Protein AF-A0A967C359-F1 (afdb_monomer)

Foldseek 3Di:
DLQVLLVVLVVVLVVCVVVVHDSPVSNVSSVVSVVVVVVVVVVVCCVVPVDDPPPDDDDDDDDDDDDDDDDDDDDDDDPPDDAADPVRDRNPPPPDDPPPPDPDDDDDPVVVVVVVVVLVVLVVVLPPPPDDPVVNVVSVVVNVVD

Secondary structure (DSSP, 8-state):
-HHHHHHHHHHHHHHHHHTT---HHHHHHHHHHHHHHHHHHHHHHHHHSS----------------S---------S----TTB-TT--B----SS---TT---PPPPHHHHHHHHHHHHHHHHHHT-TTS-HHHHHHHHHHHHH-

Radius of gyration: 30.1 Å; Cα contacts (8 Å, |Δi|>4): 62; chains: 1; bounding box: 58×60×83 Å

Sequence (146 aa):
EALGRADQAMREAQEALGQGGDARDPQSRAMRHLQEGGRQMAQQLQRQFGPQPAQGEGEPDDADMAGNPEQGGEGEGGEMGEGRDPLGRRARDVAGNADQGSDTRVPDEAEQLRTRRIQDELRRRGAERERGAEELDYIERLLRRF

Solvent-accessible surface area (backbone atoms only — not comparable to full-atom values): 9279 Å² total; per-residue (Å²): 110,41,55,59,54,15,52,53,23,42,51,52,18,51,53,25,49,76,72,74,48,81,30,66,65,33,42,52,51,14,53,53,24,44,54,54,32,50,52,56,48,51,56,49,48,48,69,74,66,40,85,69,79,78,86,66,92,70,87,87,84,89,86,90,88,80,88,83,93,76,90,75,81,81,88,70,90,86,74,88,60,88,55,54,46,99,83,73,43,71,44,71,76,92,74,85,77,97,61,92,83,59,100,69,79,79,77,51,74,68,55,52,53,50,50,50,54,52,51,51,51,45,53,56,56,58,66,45,80,86,55,56,69,71,56,45,52,53,41,51,58,51,64,74,72,108

pLDDT: mean 75.86, std 23.18, range [30.41, 97.75]

Mean predicted aligned error: 20.67 Å

Structure (mmCIF, N/CA/C/O backbone):
data_AF-A0A967C359-F1
#
_entry.id   AF-A0A967C359-F1
#
loop_
_atom_site.group_PDB
_atom_site.id
_atom_site.type_symbol
_atom_site.label_atom_id
_atom_site.label_alt_id
_atom_site.label_comp_id
_atom_site.label_asym_id
_atom_site.label_entity_id
_atom_site.label_seq_id
_atom_site.pdbx_PDB_ins_code
_atom_site.Cartn_x
_atom_site.Cartn_y
_atom_site.Cartn_z
_atom_site.occupancy
_atom_site.B_iso_or_equiv
_atom_site.auth_seq_id
_atom_site.auth_comp_id
_atom_site.auth_asym_id
_atom_site.auth_atom_id
_atom_site.pdbx_PDB_model_num
ATOM 1 N N . GLU A 1 1 ? 20.236 8.282 -25.578 1.00 82.94 1 GLU A N 1
ATOM 2 C CA . GLU A 1 1 ? 19.081 9.211 -25.565 1.00 82.94 1 GLU A CA 1
ATOM 3 C C . GLU A 1 1 ? 17.866 8.703 -24.784 1.00 82.94 1 GLU A C 1
ATOM 5 O O . GLU A 1 1 ? 17.375 9.442 -23.943 1.00 82.94 1 GLU A O 1
ATOM 10 N N . ALA A 1 2 ? 17.386 7.469 -25.004 1.00 89.25 2 ALA A N 1
ATOM 11 C CA . ALA A 1 2 ? 16.198 6.944 -24.311 1.00 89.25 2 ALA A CA 1
ATOM 12 C C . ALA A 1 2 ? 16.325 6.960 -22.773 1.00 89.25 2 ALA A C 1
ATOM 14 O O . ALA A 1 2 ? 15.429 7.439 -22.089 1.00 89.25 2 ALA A O 1
ATOM 15 N N . LEU A 1 3 ? 17.477 6.555 -22.230 1.00 92.12 3 LEU A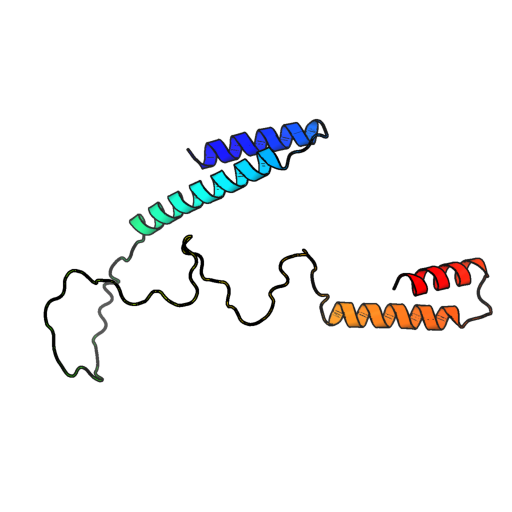 N 1
ATOM 16 C CA . LEU A 1 3 ? 17.735 6.606 -20.783 1.00 92.12 3 LEU A CA 1
ATOM 17 C C . LEU A 1 3 ? 17.721 8.036 -20.212 1.00 92.12 3 LEU A C 1
ATOM 19 O O . LEU A 1 3 ? 17.261 8.239 -19.097 1.00 92.12 3 LEU A O 1
ATOM 23 N N . GLY A 1 4 ? 18.161 9.035 -20.985 1.00 94.62 4 GLY A N 1
ATOM 24 C CA . GLY A 1 4 ? 18.108 10.439 -20.560 1.00 94.62 4 GLY A CA 1
ATOM 25 C C . GLY A 1 4 ? 16.676 10.972 -20.492 1.00 94.62 4 GLY A C 1
ATOM 26 O O . GLY A 1 4 ? 16.316 11.660 -19.543 1.00 94.62 4 GLY A O 1
ATOM 27 N N . ARG A 1 5 ? 15.826 10.585 -21.453 1.00 95.25 5 ARG A N 1
ATOM 28 C CA . ARG A 1 5 ? 14.388 10.902 -21.422 1.00 95.25 5 ARG A CA 1
ATOM 29 C C . ARG A 1 5 ? 13.663 10.194 -20.274 1.00 95.25 5 ARG A C 1
ATOM 31 O O . ARG A 1 5 ? 12.749 10.765 -19.690 1.00 95.25 5 ARG A O 1
ATOM 38 N N . ALA A 1 6 ? 14.082 8.973 -19.932 1.00 96.12 6 ALA A N 1
ATOM 39 C CA . ALA A 1 6 ? 13.571 8.270 -18.759 1.00 96.12 6 ALA A CA 1
ATOM 40 C C . ALA A 1 6 ? 13.916 8.998 -17.450 1.00 96.12 6 ALA A C 1
ATOM 42 O O . ALA A 1 6 ? 13.038 9.163 -16.608 1.00 96.12 6 ALA A O 1
ATOM 43 N N . ASP A 1 7 ? 15.158 9.468 -17.299 1.00 95.69 7 ASP A N 1
ATOM 44 C CA . ASP A 1 7 ? 15.596 10.229 -16.120 1.00 95.69 7 ASP A CA 1
ATOM 45 C C . ASP A 1 7 ? 14.810 11.537 -15.962 1.00 95.69 7 ASP A C 1
ATOM 47 O O . ASP A 1 7 ? 14.301 11.835 -14.883 1.00 95.69 7 ASP A O 1
ATOM 51 N N . GLN A 1 8 ? 14.624 12.277 -17.057 1.00 97.31 8 GLN A N 1
ATOM 52 C CA . GLN A 1 8 ? 13.830 13.505 -17.055 1.00 97.31 8 GLN A CA 1
ATOM 53 C C . GLN A 1 8 ? 12.379 13.249 -16.619 1.00 97.31 8 GLN A C 1
ATOM 55 O O . GLN A 1 8 ? 11.873 13.930 -15.730 1.00 97.31 8 GLN A O 1
ATOM 60 N N . ALA A 1 9 ? 11.733 12.222 -17.177 1.00 97.62 9 ALA A N 1
ATOM 61 C CA . ALA A 1 9 ? 10.369 11.861 -16.802 1.00 97.62 9 ALA A CA 1
ATOM 62 C C . ALA A 1 9 ? 10.261 11.393 -15.334 1.00 97.62 9 ALA A C 1
ATOM 64 O O . ALA A 1 9 ? 9.257 11.652 -14.678 1.00 97.62 9 ALA A O 1
ATOM 65 N N . MET A 1 10 ? 11.293 10.755 -14.773 1.00 97.75 10 MET A N 1
ATOM 66 C CA . MET A 1 10 ? 11.317 10.404 -13.346 1.00 97.75 10 MET A CA 1
ATOM 67 C C . MET A 1 10 ? 11.478 11.626 -12.434 1.00 97.75 10 MET A C 1
ATOM 69 O O . MET A 1 10 ? 10.881 11.651 -11.358 1.00 97.75 10 MET A O 1
ATOM 73 N N . ARG A 1 11 ? 12.228 12.654 -12.855 1.00 97.62 11 ARG A N 1
ATOM 74 C CA . ARG A 1 11 ? 12.316 13.927 -12.115 1.00 97.62 11 ARG A CA 1
ATOM 75 C C . ARG A 1 11 ? 10.965 14.635 -12.068 1.00 97.62 11 ARG A C 1
ATOM 77 O O . ARG A 1 11 ? 10.536 15.034 -10.993 1.00 97.62 11 ARG A O 1
ATOM 84 N N . GLU A 1 12 ? 10.253 14.683 -13.193 1.00 97.25 12 GLU A N 1
ATOM 85 C CA . GLU A 1 12 ? 8.878 15.202 -13.251 1.00 97.25 12 GLU A CA 1
ATOM 86 C C . GLU A 1 12 ? 7.937 14.424 -12.313 1.00 97.25 12 GLU A C 1
ATOM 88 O O . GLU A 1 12 ? 7.116 15.017 -11.614 1.00 97.25 12 GLU A O 1
ATOM 93 N N . ALA A 1 13 ? 8.074 13.093 -12.249 1.00 97.38 13 ALA A N 1
ATOM 94 C CA . ALA A 1 13 ? 7.308 12.268 -11.315 1.00 97.38 13 ALA A CA 1
ATOM 95 C C . ALA A 1 13 ? 7.636 12.602 -9.850 1.00 97.38 13 ALA A C 1
ATOM 97 O O . ALA A 1 13 ? 6.732 12.709 -9.025 1.00 97.38 13 ALA A O 1
ATOM 98 N N . GLN A 1 14 ? 8.914 12.800 -9.522 1.00 96.25 14 GLN A N 1
ATOM 99 C CA . GLN A 1 14 ? 9.349 13.177 -8.177 1.00 96.25 14 GLN A CA 1
ATOM 100 C C . GLN A 1 14 ? 8.827 14.562 -7.768 1.00 96.25 14 GLN A C 1
ATOM 102 O O . GLN A 1 14 ? 8.383 14.735 -6.633 1.00 96.25 14 GLN A O 1
ATOM 107 N N . GLU A 1 15 ? 8.840 15.533 -8.681 1.00 97.06 15 GLU A N 1
ATOM 108 C CA . GLU A 1 15 ? 8.288 16.872 -8.453 1.00 97.06 15 GLU A CA 1
ATOM 109 C C . GLU A 1 15 ? 6.774 16.837 -8.233 1.00 97.06 15 GLU A C 1
ATOM 111 O O . GLU A 1 15 ? 6.278 17.483 -7.307 1.00 97.06 15 GLU A O 1
ATOM 116 N N . ALA A 1 16 ? 6.047 16.052 -9.036 1.00 95.75 16 ALA A N 1
ATOM 117 C CA . ALA A 1 16 ? 4.609 15.867 -8.881 1.00 95.75 16 ALA A CA 1
ATOM 118 C C . ALA A 1 16 ? 4.267 15.259 -7.512 1.00 95.75 16 ALA A C 1
ATOM 120 O O . ALA A 1 16 ? 3.414 15.791 -6.803 1.00 95.75 16 ALA A O 1
ATOM 121 N N . LEU A 1 17 ? 4.987 14.214 -7.087 1.00 95.81 17 LEU A N 1
ATOM 122 C CA . LEU A 1 17 ? 4.807 13.612 -5.760 1.00 95.81 17 LEU A CA 1
ATOM 123 C C . LEU A 1 17 ? 5.164 14.581 -4.626 1.00 95.81 17 LEU A C 1
ATOM 125 O O . LEU A 1 17 ? 4.455 14.633 -3.623 1.00 95.81 17 LEU A O 1
ATOM 129 N N . GLY A 1 18 ? 6.229 15.372 -4.784 1.00 96.00 18 GLY A N 1
ATOM 130 C CA . GLY A 1 18 ? 6.650 16.369 -3.794 1.00 96.00 18 GLY A CA 1
ATOM 131 C C . GLY A 1 18 ? 5.625 17.485 -3.57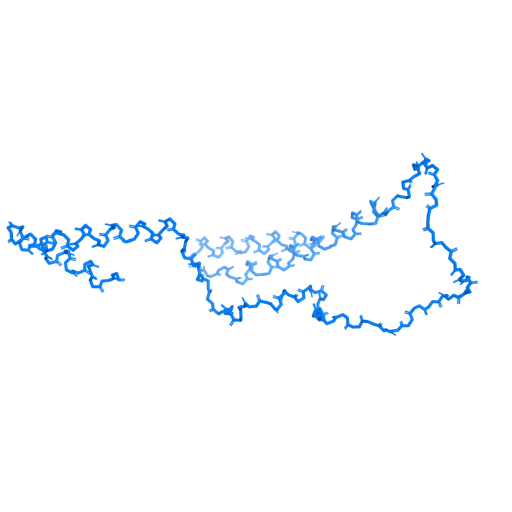5 1.00 96.00 18 GLY A C 1
ATOM 132 O O . GLY A 1 18 ? 5.544 18.043 -2.484 1.00 96.00 18 GLY A O 1
ATOM 133 N N . GLN A 1 19 ? 4.808 17.770 -4.588 1.00 95.31 19 GLN A N 1
ATOM 134 C CA . GLN A 1 19 ? 3.703 18.730 -4.523 1.00 95.31 19 GLN A CA 1
ATOM 135 C C . GLN A 1 19 ? 2.368 18.081 -4.113 1.00 95.31 19 GLN A C 1
ATOM 137 O O . GLN A 1 19 ? 1.352 18.769 -4.039 1.00 95.31 19 GLN A O 1
ATOM 142 N N . GLY A 1 20 ? 2.348 16.767 -3.848 1.00 93.38 20 GLY A N 1
ATOM 143 C CA . GLY A 1 20 ? 1.127 16.011 -3.546 1.00 93.38 20 GLY A CA 1
ATOM 144 C C . GLY A 1 20 ? 0.212 15.778 -4.756 1.00 93.38 20 GLY A C 1
ATOM 145 O O . GLY A 1 20 ? -0.972 15.496 -4.579 1.00 93.38 20 GLY A O 1
ATOM 146 N N . GLY A 1 21 ? 0.736 15.928 -5.974 1.00 93.31 21 GLY A N 1
ATOM 147 C CA . GLY A 1 21 ? 0.030 15.709 -7.236 1.00 93.31 21 GLY A CA 1
ATOM 148 C C . GLY A 1 21 ? 0.121 14.271 -7.763 1.00 93.31 21 GLY A C 1
ATOM 149 O O . GLY A 1 21 ? 0.735 13.393 -7.156 1.00 93.31 21 GLY A O 1
ATOM 150 N N . ASP A 1 22 ? -0.495 14.027 -8.925 1.00 93.88 22 ASP A N 1
ATOM 151 C CA . ASP A 1 22 ? -0.449 12.726 -9.606 1.00 93.88 22 ASP A CA 1
ATOM 152 C C . ASP A 1 22 ? 0.838 12.576 -10.437 1.00 93.88 22 ASP A C 1
ATOM 154 O O . ASP A 1 22 ? 1.174 13.431 -11.256 1.00 93.88 22 ASP A O 1
ATOM 158 N N . ALA A 1 23 ? 1.542 11.461 -10.246 1.00 95.62 23 ALA A N 1
ATOM 159 C CA . ALA A 1 23 ? 2.789 11.128 -10.928 1.00 95.62 23 ALA A CA 1
ATOM 160 C C . ALA A 1 23 ? 2.676 9.933 -11.891 1.00 95.62 23 ALA A C 1
ATOM 162 O O . 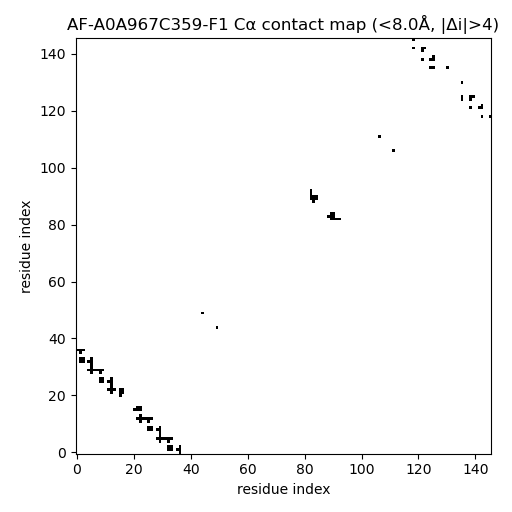ALA A 1 23 ? 3.681 9.505 -12.464 1.00 95.62 23 ALA A O 1
ATOM 163 N N . ARG A 1 24 ? 1.473 9.384 -12.101 1.00 95.44 24 ARG A N 1
ATOM 164 C CA . ARG A 1 24 ? 1.258 8.217 -12.976 1.00 95.44 24 ARG A CA 1
ATOM 165 C C . ARG A 1 24 ? 1.688 8.470 -14.417 1.00 95.44 24 ARG A C 1
ATOM 167 O O . ARG A 1 24 ? 2.313 7.605 -15.033 1.00 95.44 24 ARG A O 1
ATOM 174 N N . ASP A 1 25 ? 1.399 9.654 -14.944 1.00 94.44 25 ASP A N 1
ATOM 175 C CA . ASP A 1 25 ? 1.752 10.039 -16.312 1.00 94.44 25 ASP A CA 1
ATOM 176 C C . ASP A 1 25 ? 3.271 10.142 -16.535 1.00 94.44 25 ASP A C 1
ATOM 178 O O . ASP A 1 25 ? 3.783 9.459 -17.433 1.00 94.44 25 ASP A O 1
ATOM 182 N N . PRO A 1 26 ? 4.030 10.936 -15.749 1.00 96.25 26 PRO A N 1
ATOM 183 C CA . PRO A 1 26 ? 5.484 10.993 -15.888 1.00 96.25 26 PRO A CA 1
ATOM 184 C C . PRO A 1 26 ? 6.151 9.638 -15.611 1.00 96.25 26 PRO A C 1
ATOM 186 O O . PRO A 1 26 ? 7.032 9.227 -16.368 1.00 96.25 26 PRO A O 1
ATOM 189 N N . GLN A 1 27 ? 5.665 8.865 -14.635 1.00 94.25 27 GLN A N 1
ATOM 190 C CA . GLN A 1 27 ? 6.158 7.508 -14.381 1.00 94.25 27 GLN A CA 1
ATOM 191 C C . GLN A 1 27 ? 5.930 6.570 -15.581 1.00 94.25 27 GLN A C 1
ATOM 193 O O . GLN A 1 27 ? 6.828 5.823 -15.975 1.00 94.25 27 G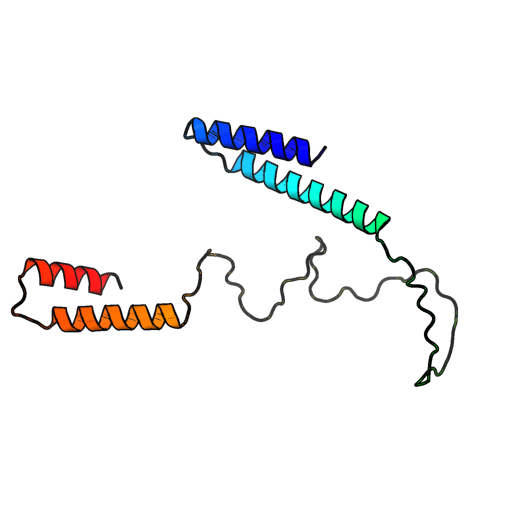LN A O 1
ATOM 198 N N . SER A 1 28 ? 4.754 6.626 -16.212 1.00 96.00 28 SER A N 1
ATOM 199 C CA . SER A 1 28 ? 4.439 5.813 -17.395 1.00 96.00 28 SER A CA 1
ATOM 200 C C . SER A 1 28 ? 5.335 6.159 -18.586 1.00 96.00 28 SER A C 1
ATOM 202 O O . SER A 1 28 ? 5.793 5.264 -19.304 1.00 96.00 28 SER A O 1
ATOM 204 N N . ARG A 1 29 ? 5.636 7.451 -18.786 1.00 96.69 29 ARG A N 1
ATOM 205 C CA . ARG A 1 29 ? 6.605 7.903 -19.799 1.00 96.69 29 ARG A CA 1
ATOM 206 C C . ARG A 1 29 ? 8.011 7.386 -19.499 1.00 96.69 29 ARG A C 1
ATOM 208 O O . ARG A 1 29 ? 8.660 6.856 -20.401 1.00 96.69 29 ARG A O 1
ATOM 215 N N . ALA A 1 30 ? 8.452 7.464 -18.243 1.00 96.31 30 ALA A N 1
ATOM 216 C CA . ALA A 1 30 ? 9.752 6.950 -17.826 1.00 96.31 30 ALA A CA 1
ATOM 217 C C . ALA A 1 30 ? 9.895 5.448 -18.107 1.00 96.31 30 ALA A C 1
ATOM 219 O O . ALA A 1 30 ? 10.871 5.026 -18.729 1.00 96.31 30 ALA A O 1
ATOM 220 N N . MET A 1 31 ? 8.894 4.644 -17.734 1.00 95.25 31 MET A N 1
ATOM 221 C CA . MET A 1 31 ? 8.895 3.200 -17.991 1.00 95.25 31 MET A CA 1
ATOM 222 C C . MET A 1 31 ? 8.989 2.871 -19.484 1.00 95.25 31 MET A C 1
ATOM 224 O O . MET A 1 31 ? 9.745 1.977 -19.868 1.00 95.25 31 MET A O 1
ATOM 228 N N . ARG A 1 32 ? 8.274 3.609 -20.343 1.00 95.38 32 ARG A N 1
ATOM 229 C CA . ARG A 1 32 ? 8.350 3.431 -21.801 1.00 95.38 32 ARG A CA 1
ATOM 230 C C . ARG A 1 32 ? 9.765 3.689 -22.324 1.00 95.38 32 ARG A C 1
ATOM 232 O O . ARG A 1 32 ? 10.309 2.866 -23.056 1.00 95.38 32 ARG A O 1
ATOM 239 N N . HIS A 1 33 ? 10.392 4.778 -21.889 1.00 96.38 33 HIS A N 1
ATOM 240 C CA . HIS A 1 33 ? 11.755 5.120 -22.296 1.00 96.38 33 HIS A CA 1
ATOM 241 C C . HIS A 1 33 ? 12.816 4.149 -21.758 1.00 96.38 33 HIS A C 1
ATOM 243 O O . HIS A 1 33 ? 13.782 3.850 -22.463 1.00 96.38 33 HIS A O 1
ATOM 249 N N . LEU A 1 34 ? 12.629 3.595 -20.555 1.00 93.88 34 LEU A N 1
ATOM 250 C CA . LEU A 1 34 ? 13.487 2.526 -20.030 1.00 93.88 34 LEU A CA 1
ATOM 251 C C . LEU A 1 34 ? 13.384 1.253 -20.876 1.00 93.88 34 LEU A C 1
ATOM 253 O O . LEU A 1 34 ? 14.407 0.660 -21.210 1.00 93.88 34 LEU A O 1
ATOM 257 N N . GLN A 1 35 ? 12.172 0.855 -21.273 1.00 90.88 35 GLN A N 1
ATOM 258 C CA . GLN A 1 35 ? 11.969 -0.302 -22.150 1.00 90.88 35 GLN A CA 1
ATOM 259 C C . GLN A 1 35 ? 12.619 -0.092 -23.523 1.00 90.88 35 GLN A C 1
ATOM 261 O O . GLN A 1 35 ? 13.291 -0.990 -24.031 1.00 90.88 35 GLN A O 1
ATOM 266 N N . GLU A 1 36 ? 12.458 1.093 -24.114 1.00 92.50 36 GLU A N 1
ATOM 267 C CA . GLU A 1 36 ? 13.113 1.470 -25.371 1.00 92.50 36 GLU A CA 1
ATOM 268 C C . GLU A 1 36 ? 14.644 1.415 -25.249 1.00 92.50 36 GLU A C 1
ATOM 270 O O . GLU A 1 36 ? 15.309 0.803 -26.086 1.00 92.50 36 GLU A O 1
ATOM 275 N N . GLY A 1 37 ? 15.206 1.995 -24.182 1.00 93.31 37 GLY A N 1
ATOM 276 C CA . GLY A 1 37 ? 16.647 1.986 -23.923 1.00 93.31 37 GLY A CA 1
ATOM 277 C C . GLY A 1 37 ? 17.203 0.581 -23.687 1.00 93.31 37 GLY A C 1
ATOM 278 O O . GLY A 1 37 ? 18.238 0.227 -24.249 1.00 93.31 37 GLY A O 1
ATOM 279 N N . GLY A 1 38 ? 16.486 -0.248 -22.926 1.00 91.56 38 GLY A N 1
ATOM 280 C CA . GLY A 1 38 ? 16.852 -1.642 -22.678 1.00 91.56 38 GLY A CA 1
ATOM 281 C C . GLY A 1 38 ? 16.869 -2.480 -23.956 1.00 91.56 38 GLY A C 1
ATOM 282 O O . GLY A 1 38 ? 17.807 -3.241 -24.176 1.00 91.56 38 GLY A O 1
ATOM 283 N N . ARG A 1 39 ? 15.889 -2.292 -24.853 1.00 89.81 39 ARG A N 1
ATOM 284 C CA . ARG A 1 39 ? 15.871 -2.959 -26.169 1.00 89.81 39 ARG A CA 1
ATOM 285 C C . ARG A 1 39 ? 17.060 -2.543 -27.032 1.00 89.81 39 ARG A C 1
ATOM 287 O O . ARG A 1 39 ? 17.696 -3.402 -27.634 1.00 89.81 39 ARG A O 1
ATOM 294 N N . GLN A 1 40 ? 17.385 -1.252 -27.071 1.00 90.62 40 GLN A N 1
ATOM 295 C CA . GLN A 1 40 ? 18.544 -0.750 -27.820 1.00 90.62 40 GLN A CA 1
ATOM 296 C C . GLN A 1 40 ? 19.864 -1.308 -27.269 1.00 90.62 40 GLN A C 1
ATOM 298 O O . GLN A 1 40 ? 20.731 -1.717 -28.042 1.00 90.62 40 GLN A O 1
ATOM 303 N N . MET A 1 41 ? 19.993 -1.382 -25.941 1.00 90.00 41 MET A N 1
ATOM 304 C CA . MET A 1 41 ? 21.155 -1.966 -25.271 1.00 90.00 41 MET A CA 1
ATOM 305 C C . MET A 1 41 ? 21.267 -3.468 -25.549 1.00 90.00 41 MET A C 1
ATOM 307 O O . MET A 1 41 ? 22.333 -3.934 -25.940 1.00 90.00 41 MET A O 1
ATOM 311 N N . ALA A 1 42 ? 20.167 -4.216 -25.447 1.00 88.00 42 ALA A N 1
ATOM 312 C CA . ALA A 1 42 ? 20.131 -5.638 -25.781 1.00 88.00 42 ALA A CA 1
ATOM 313 C C . ALA A 1 42 ? 20.542 -5.893 -27.241 1.00 88.00 42 ALA A C 1
ATOM 315 O O . ALA A 1 42 ? 21.330 -6.793 -27.508 1.00 88.00 42 ALA A O 1
ATOM 316 N N . GLN A 1 43 ? 20.094 -5.056 -28.182 1.00 90.00 43 GLN A N 1
ATOM 317 C CA . GLN A 1 43 ? 20.506 -5.131 -29.589 1.00 90.00 43 GLN A CA 1
ATOM 318 C C . GLN A 1 43 ? 21.988 -4.790 -29.805 1.00 90.00 43 GLN A C 1
ATOM 320 O O . GLN A 1 43 ? 22.599 -5.269 -30.758 1.00 90.00 43 GLN A O 1
ATOM 325 N N . GLN A 1 44 ? 22.586 -3.926 -28.981 1.00 89.81 44 GLN A N 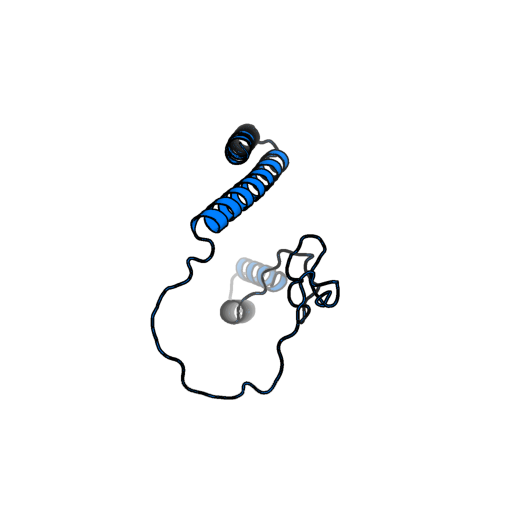1
ATOM 326 C CA . GLN A 1 44 ? 24.029 -3.667 -29.025 1.00 89.81 44 GLN A CA 1
ATOM 327 C C . GLN A 1 44 ? 24.822 -4.838 -28.451 1.00 89.81 44 GLN A C 1
ATOM 329 O O . GLN A 1 44 ? 25.749 -5.306 -29.107 1.00 89.81 44 GLN A O 1
ATOM 334 N N . LEU A 1 45 ? 24.419 -5.361 -27.290 1.00 88.69 45 LEU A N 1
ATOM 335 C CA . LEU A 1 45 ? 25.047 -6.539 -26.695 1.00 88.69 45 LEU A CA 1
ATOM 336 C C . LEU A 1 45 ? 24.934 -7.746 -27.624 1.00 88.69 45 LEU A C 1
ATOM 338 O O . LEU A 1 45 ? 25.922 -8.429 -27.834 1.00 88.69 45 LEU A O 1
ATOM 342 N N . GLN A 1 46 ? 23.788 -7.974 -28.262 1.00 86.81 46 GLN A N 1
ATOM 343 C CA . GLN A 1 46 ? 23.626 -9.075 -29.210 1.00 86.81 46 GLN A CA 1
ATOM 344 C C . GLN A 1 46 ? 24.426 -8.889 -30.505 1.00 86.81 46 GLN A C 1
ATOM 346 O O . GLN A 1 46 ? 24.737 -9.867 -31.169 1.00 86.81 46 GLN A O 1
ATOM 351 N N . ARG A 1 47 ? 24.796 -7.660 -30.876 1.00 86.44 47 ARG A N 1
ATOM 352 C CA . ARG A 1 47 ? 25.739 -7.425 -31.982 1.00 86.44 47 ARG A CA 1
ATOM 353 C C . ARG A 1 47 ? 27.193 -7.626 -31.564 1.00 86.44 47 ARG A C 1
ATOM 355 O O . ARG A 1 47 ? 28.000 -8.020 -32.393 1.00 86.44 47 ARG A O 1
ATOM 362 N N . GLN A 1 48 ? 27.521 -7.357 -30.302 1.00 82.12 48 GLN A N 1
ATOM 363 C CA . GLN A 1 48 ? 28.879 -7.479 -29.768 1.00 82.12 48 GLN A CA 1
ATOM 364 C C . GLN A 1 48 ? 29.216 -8.899 -29.285 1.00 82.12 48 GLN A C 1
ATOM 366 O O . GLN A 1 48 ? 30.349 -9.338 -29.431 1.00 82.12 48 GLN A O 1
ATOM 371 N N . PHE A 1 49 ? 28.227 -9.604 -28.741 1.00 77.38 49 PHE A N 1
ATOM 372 C CA . PHE A 1 49 ? 28.301 -10.963 -28.193 1.00 77.38 49 PHE A CA 1
ATOM 373 C C . PHE A 1 49 ? 27.420 -11.949 -28.977 1.00 77.38 49 PHE A C 1
ATOM 375 O O . PHE A 1 49 ? 27.184 -13.073 -28.534 1.00 77.38 49 PHE A O 1
ATOM 382 N N . GLY A 1 50 ? 26.891 -11.520 -30.130 1.00 64.50 50 GLY A N 1
ATOM 383 C CA . GLY A 1 50 ? 26.248 -12.405 -31.101 1.00 64.50 50 GLY A CA 1
ATOM 384 C C . GLY A 1 50 ? 27.225 -13.485 -31.544 1.00 64.50 50 GLY A C 1
ATOM 385 O O . GLY A 1 50 ? 28.431 -13.250 -31.492 1.00 64.50 50 GLY A O 1
ATOM 386 N N . PRO A 1 51 ? 26.715 -14.668 -31.917 1.00 59.53 51 PRO A N 1
ATOM 387 C CA . PRO A 1 51 ? 27.414 -15.938 -31.783 1.00 59.53 51 PRO A CA 1
ATOM 388 C C . PRO A 1 51 ? 28.835 -15.851 -32.337 1.00 59.53 51 PRO A C 1
ATOM 390 O O . PRO A 1 51 ? 29.049 -15.874 -33.548 1.00 59.53 51 PRO A O 1
ATOM 393 N N . GLN A 1 52 ? 29.812 -15.770 -31.430 1.00 49.75 52 GLN A N 1
ATOM 394 C CA . GLN A 1 52 ? 31.146 -16.248 -31.741 1.00 49.75 52 GLN A CA 1
ATOM 395 C C . GLN A 1 52 ? 30.949 -17.724 -32.108 1.00 49.75 52 GLN A C 1
ATOM 397 O O . GLN A 1 52 ? 30.359 -18.450 -31.298 1.00 49.75 52 GLN A O 1
ATOM 402 N N . PRO A 1 53 ? 31.384 -18.193 -33.291 1.00 47.59 53 PRO A N 1
ATOM 403 C CA . PRO A 1 53 ? 31.503 -19.622 -33.496 1.00 47.59 53 PRO A CA 1
ATOM 404 C C . PRO A 1 53 ? 32.463 -20.095 -32.409 1.00 47.59 53 PRO A C 1
ATOM 406 O O . PRO A 1 53 ? 33.630 -19.701 -32.387 1.00 47.59 53 PRO A O 1
ATOM 409 N N . ALA A 1 54 ? 31.942 -20.846 -31.440 1.00 44.16 54 ALA A N 1
ATOM 410 C CA . ALA A 1 54 ? 32.770 -21.567 -30.501 1.00 44.16 54 ALA A CA 1
ATOM 411 C C . ALA A 1 54 ? 33.574 -22.548 -31.350 1.00 44.16 54 ALA A C 1
ATOM 413 O O . ALA A 1 54 ? 33.091 -23.606 -31.742 1.00 44.16 54 ALA A O 1
ATOM 414 N N . GLN A 1 55 ? 34.780 -22.126 -31.712 1.00 44.66 55 GLN A N 1
ATOM 415 C CA . GLN A 1 55 ? 35.812 -22.950 -32.305 1.00 44.66 55 GLN A CA 1
ATOM 416 C C . GLN A 1 55 ? 36.311 -23.850 -31.170 1.00 44.66 55 GLN A C 1
ATOM 418 O O . GLN A 1 55 ? 37.314 -23.583 -30.520 1.00 44.66 55 GLN A O 1
ATOM 423 N N . GLY A 1 56 ? 35.475 -24.822 -30.819 1.00 37.34 56 GLY A N 1
ATOM 424 C CA . GLY A 1 56 ? 35.784 -25.919 -29.925 1.00 37.34 56 GLY A CA 1
ATOM 425 C C . GLY A 1 56 ? 35.889 -27.153 -30.793 1.00 37.34 56 GLY A C 1
ATOM 426 O O . GLY A 1 56 ? 34.876 -27.759 -31.127 1.00 37.34 56 GLY A O 1
ATOM 427 N N . GLU A 1 57 ? 37.112 -27.453 -31.212 1.00 38.56 57 GLU A N 1
ATOM 428 C CA . GLU A 1 57 ? 37.492 -28.724 -31.813 1.00 38.56 57 GLU A CA 1
ATOM 429 C C . GLU A 1 57 ? 37.066 -29.863 -30.874 1.00 38.56 57 GLU A C 1
ATOM 431 O O . GLU A 1 57 ? 37.516 -29.962 -29.733 1.00 38.56 57 GLU A O 1
ATOM 436 N N . GLY A 1 58 ? 36.146 -30.689 -31.357 1.00 33.06 58 GLY A N 1
ATOM 437 C CA . GLY A 1 58 ? 35.646 -31.888 -30.704 1.00 33.06 58 GLY A CA 1
ATOM 438 C C . GLY A 1 58 ? 34.927 -32.708 -31.763 1.00 33.06 58 GLY A C 1
ATOM 439 O O . GLY A 1 58 ? 33.820 -32.365 -32.164 1.00 33.06 58 GLY A O 1
ATOM 440 N N . GLU A 1 59 ? 35.638 -33.703 -32.280 1.00 32.16 59 GLU A N 1
ATOM 441 C CA . GLU A 1 59 ? 35.292 -34.562 -33.413 1.00 32.16 59 GLU A CA 1
ATOM 442 C C . GLU A 1 59 ? 33.892 -35.220 -33.292 1.00 32.16 59 GLU A C 1
ATOM 444 O O . GLU A 1 59 ? 33.439 -35.483 -32.174 1.00 32.16 59 GLU A O 1
ATOM 449 N N . PRO A 1 60 ? 33.200 -35.481 -34.422 1.00 40.94 60 PRO A N 1
ATOM 450 C CA . PRO A 1 60 ? 31.849 -36.036 -34.468 1.00 40.94 60 PRO A CA 1
ATOM 451 C C . PRO A 1 60 ? 31.870 -37.571 -34.575 1.00 40.94 60 PRO A C 1
ATOM 453 O O . PRO A 1 60 ? 32.697 -38.118 -35.295 1.00 40.94 60 PRO A O 1
ATOM 456 N N . ASP A 1 61 ? 30.927 -38.254 -33.923 1.00 32.94 61 ASP A N 1
ATOM 457 C CA . ASP A 1 61 ? 30.659 -39.684 -34.146 1.00 32.94 61 ASP A CA 1
ATOM 458 C C . ASP A 1 61 ? 29.132 -39.898 -34.217 1.00 32.94 61 ASP A C 1
ATOM 460 O O . ASP A 1 61 ? 28.401 -39.797 -33.229 1.00 32.94 61 ASP A O 1
ATOM 464 N N . ASP A 1 62 ? 28.690 -40.024 -35.466 1.00 33.34 62 ASP A N 1
ATOM 465 C CA . ASP A 1 62 ? 27.599 -40.822 -36.031 1.00 33.34 62 ASP A CA 1
ATOM 466 C C . ASP A 1 62 ? 26.277 -41.054 -35.267 1.00 33.34 62 ASP A C 1
ATOM 468 O O . ASP A 1 62 ? 26.179 -41.895 -34.375 1.00 33.34 62 ASP A O 1
ATOM 472 N N . ALA A 1 63 ? 25.197 -40.441 -35.780 1.00 34.38 63 ALA A N 1
ATOM 473 C CA . ALA A 1 63 ? 23.981 -41.163 -36.190 1.00 34.38 63 ALA A CA 1
ATOM 474 C C . ALA A 1 63 ? 23.054 -40.280 -37.061 1.00 34.38 63 ALA A C 1
ATOM 476 O O . ALA A 1 63 ? 22.588 -39.227 -36.631 1.00 34.38 63 ALA A O 1
ATOM 477 N N . ASP A 1 64 ? 22.766 -40.775 -38.270 1.00 33.91 64 ASP A N 1
ATOM 478 C CA . ASP A 1 64 ? 21.626 -40.444 -39.144 1.00 33.91 64 ASP A CA 1
ATOM 479 C C . ASP A 1 64 ? 21.643 -39.130 -39.954 1.00 33.91 64 ASP A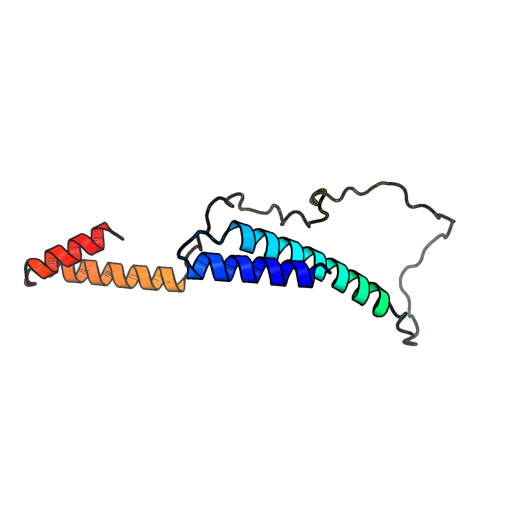 C 1
ATOM 481 O O . ASP A 1 64 ? 20.806 -38.241 -39.810 1.00 33.91 64 ASP A O 1
ATOM 485 N N . MET A 1 65 ? 22.541 -39.085 -40.945 1.00 39.03 65 MET A N 1
ATOM 486 C CA . MET A 1 65 ? 22.396 -38.282 -42.167 1.00 39.03 65 MET A CA 1
ATOM 487 C C . MET A 1 65 ? 22.051 -39.205 -43.347 1.00 39.03 65 MET A C 1
ATOM 489 O O . MET A 1 65 ? 22.912 -39.920 -43.859 1.00 39.03 65 MET A O 1
ATOM 493 N N . ALA A 1 66 ? 20.804 -39.155 -43.818 1.00 39.09 66 ALA A N 1
ATOM 494 C CA . ALA A 1 66 ? 20.380 -39.753 -45.083 1.00 39.09 66 ALA A CA 1
ATOM 495 C C . ALA A 1 66 ? 19.624 -38.723 -45.947 1.00 39.09 66 ALA A C 1
ATOM 497 O O . ALA A 1 66 ? 18.412 -38.598 -45.832 1.00 39.09 66 ALA A O 1
ATOM 498 N N . GLY A 1 67 ? 20.387 -38.043 -46.822 1.00 33.91 67 GLY A N 1
ATOM 499 C CA . GLY A 1 67 ? 19.991 -37.421 -48.108 1.00 33.91 67 GLY A CA 1
ATOM 500 C C . GLY A 1 67 ? 19.087 -36.177 -48.053 1.00 33.91 67 GLY A C 1
ATOM 501 O O . GLY A 1 67 ? 18.052 -36.195 -47.413 1.00 33.91 67 GLY A O 1
ATOM 502 N N . ASN A 1 68 ? 19.320 -35.059 -48.746 1.00 37.53 68 ASN A N 1
ATOM 503 C CA . ASN A 1 68 ? 20.256 -34.642 -49.799 1.00 37.53 68 ASN A CA 1
ATOM 504 C C . ASN A 1 68 ? 20.286 -33.084 -49.795 1.00 37.53 68 ASN A C 1
ATOM 506 O O . ASN A 1 68 ? 19.267 -32.485 -49.443 1.00 37.53 68 ASN A O 1
ATOM 510 N N . PRO A 1 69 ? 21.387 -32.406 -50.179 1.00 50.09 69 PRO A N 1
ATOM 511 C CA . PRO A 1 69 ? 21.518 -30.955 -50.105 1.00 50.09 69 PRO A CA 1
ATOM 512 C C . PRO A 1 69 ? 21.175 -30.298 -51.447 1.00 50.09 69 PRO A C 1
ATOM 514 O O . PRO A 1 69 ? 21.901 -30.473 -52.420 1.00 50.09 69 PRO A O 1
ATOM 517 N N . GLU A 1 70 ? 20.131 -29.475 -51.497 1.00 35.19 70 GLU A N 1
ATOM 518 C CA . GLU A 1 70 ? 19.930 -28.537 -52.604 1.00 35.19 70 GLU A CA 1
ATOM 519 C C . GLU A 1 70 ? 19.450 -27.180 -52.084 1.00 35.19 70 GLU A C 1
ATOM 521 O O . GLU A 1 70 ? 18.415 -27.068 -51.440 1.00 35.19 70 GLU A O 1
ATOM 526 N N . GLN A 1 71 ? 20.294 -26.175 -52.338 1.00 44.81 71 GLN A N 1
ATOM 527 C CA . GLN A 1 71 ? 19.973 -24.781 -52.655 1.00 44.81 71 GLN A CA 1
ATOM 528 C C . GLN A 1 71 ? 18.636 -24.223 -52.145 1.00 44.81 71 GLN A C 1
ATOM 530 O O . GLN A 1 71 ? 17.570 -24.538 -52.660 1.00 44.81 71 GLN A O 1
ATOM 535 N N . GLY A 1 72 ? 18.725 -23.246 -51.244 1.00 30.41 72 GLY A N 1
ATOM 536 C CA . GLY A 1 72 ? 17.591 -22.407 -50.880 1.00 30.41 72 GLY A CA 1
ATOM 537 C C . GLY A 1 72 ? 18.028 -21.221 -50.037 1.00 30.41 72 GLY A C 1
ATOM 538 O O . GLY A 1 72 ? 17.909 -21.241 -48.816 1.00 30.41 72 GLY A O 1
ATOM 539 N N . GLY A 1 73 ? 18.565 -20.186 -50.687 1.00 47.03 73 GLY A N 1
ATOM 540 C CA . GLY A 1 73 ? 18.336 -18.842 -50.174 1.00 47.03 73 GLY A CA 1
ATOM 541 C C . GLY A 1 73 ? 16.830 -18.578 -50.182 1.00 47.03 73 GLY A C 1
ATOM 542 O O . GLY A 1 73 ? 16.128 -19.116 -51.030 1.00 47.03 73 GLY A O 1
ATOM 543 N N . GLU A 1 74 ? 16.378 -17.741 -49.248 1.00 43.31 74 GLU A N 1
ATOM 544 C CA . GLU A 1 74 ? 15.010 -17.205 -49.196 1.00 43.31 74 GLU A CA 1
ATOM 545 C C . GLU A 1 74 ? 13.976 -18.197 -48.625 1.00 43.31 74 GLU A C 1
ATOM 547 O O . GLU A 1 74 ? 13.185 -18.821 -49.320 1.00 43.31 74 GLU A O 1
ATOM 552 N N . GLY A 1 75 ? 13.972 -18.321 -47.291 1.00 34.31 75 GLY A N 1
ATOM 553 C CA . GLY A 1 75 ? 12.897 -18.979 -46.548 1.00 34.31 75 GLY A CA 1
ATOM 554 C C . GLY A 1 75 ? 11.645 -18.107 -46.515 1.00 34.31 75 GLY A C 1
ATOM 555 O O . GLY A 1 75 ? 11.490 -17.258 -45.634 1.00 34.31 75 GLY A O 1
ATOM 556 N N . GLU A 1 76 ? 10.791 -18.325 -47.511 1.00 36.44 76 GLU A N 1
ATOM 557 C CA . GLU A 1 76 ? 9.388 -17.934 -47.570 1.00 36.44 76 GLU A CA 1
ATOM 558 C C . GLU A 1 76 ? 8.571 -18.440 -46.373 1.00 36.44 76 GLU A C 1
ATOM 560 O O . GLU A 1 76 ? 8.972 -19.315 -45.605 1.00 36.44 76 GLU A O 1
ATOM 565 N N . GLY A 1 77 ? 7.398 -17.825 -46.227 1.00 40.91 77 GLY A N 1
ATOM 566 C CA . GLY A 1 77 ? 6.448 -18.054 -45.156 1.00 40.91 77 GLY A CA 1
ATOM 567 C C . GLY A 1 77 ? 6.038 -19.512 -44.975 1.00 40.91 77 GLY A C 1
ATOM 568 O O . GLY A 1 77 ? 5.874 -20.268 -45.926 1.00 40.91 77 GLY A O 1
ATOM 569 N N . GLY A 1 78 ? 5.773 -19.859 -43.721 1.00 42.00 78 GLY A N 1
ATOM 570 C CA . GLY A 1 78 ? 5.174 -21.144 -43.398 1.00 42.00 78 GLY A CA 1
ATOM 571 C C . GLY A 1 78 ? 5.429 -21.607 -41.980 1.00 42.00 78 GLY A C 1
ATOM 572 O O . GLY A 1 78 ? 5.816 -22.741 -41.821 1.00 42.00 78 GLY A O 1
ATOM 573 N N . GLU A 1 79 ? 5.239 -20.752 -40.972 1.00 43.97 79 GLU A N 1
ATOM 574 C CA . GLU A 1 79 ? 4.933 -21.173 -39.594 1.00 43.97 79 GLU A CA 1
ATOM 575 C C . GLU A 1 79 ? 4.618 -19.910 -38.784 1.00 43.97 79 GLU A C 1
ATOM 577 O O . GLU A 1 79 ? 5.423 -19.375 -38.017 1.00 43.97 79 GLU A O 1
ATOM 582 N N . MET A 1 80 ? 3.413 -19.372 -39.002 1.00 43.78 80 MET A N 1
ATOM 583 C CA . MET A 1 80 ? 2.776 -18.496 -38.022 1.00 43.78 80 MET A CA 1
ATOM 584 C C . MET A 1 80 ? 2.505 -19.352 -36.787 1.00 43.78 80 MET A C 1
ATOM 586 O O . MET A 1 80 ? 1.412 -19.885 -36.636 1.00 43.78 80 MET A O 1
ATOM 590 N N . GLY A 1 81 ? 3.538 -19.536 -35.960 1.00 47.22 81 GLY A N 1
ATOM 591 C CA . GLY A 1 81 ? 3.463 -20.298 -34.726 1.00 47.22 81 GLY A CA 1
ATOM 592 C C . GLY A 1 81 ? 2.280 -19.805 -33.909 1.00 47.22 81 GLY A C 1
ATOM 593 O O . GLY A 1 81 ? 2.260 -18.654 -33.458 1.00 47.22 81 GLY A O 1
ATOM 594 N N . GLU A 1 82 ? 1.285 -20.676 -33.782 1.00 55.50 82 GLU A N 1
ATOM 595 C CA . GLU A 1 82 ? 0.127 -20.510 -32.923 1.00 55.50 82 GLU 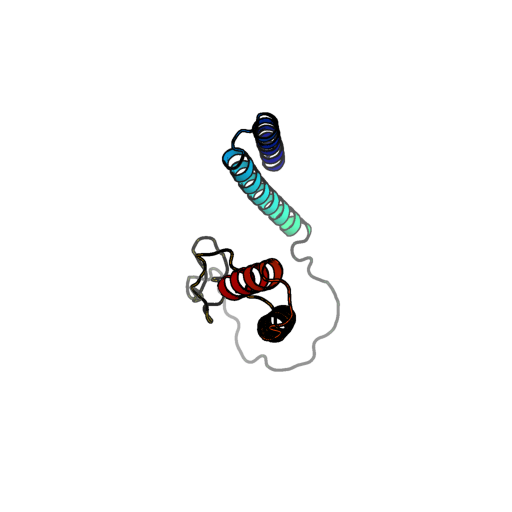A CA 1
ATOM 596 C C . GLU A 1 82 ? 0.597 -19.999 -31.557 1.00 55.50 82 GLU A C 1
ATOM 598 O O . GLU A 1 82 ? 1.296 -20.684 -30.813 1.00 55.50 82 GLU A O 1
ATOM 603 N N . GLY A 1 83 ? 0.272 -18.741 -31.251 1.00 56.69 83 GLY A N 1
ATOM 604 C CA . GLY A 1 83 ? 0.606 -18.132 -29.966 1.00 56.69 83 GLY A CA 1
ATOM 605 C C . GLY A 1 83 ? 1.778 -17.148 -29.962 1.00 56.69 83 GLY A C 1
ATOM 606 O O . GLY A 1 83 ? 2.504 -17.075 -28.973 1.00 56.69 83 GLY A O 1
ATOM 607 N N . ARG A 1 84 ? 1.967 -16.315 -30.988 1.00 58.81 84 ARG A N 1
ATOM 608 C CA . ARG A 1 84 ? 2.738 -15.064 -30.839 1.00 58.81 84 ARG A CA 1
ATOM 609 C C . ARG A 1 84 ? 1.933 -13.868 -31.318 1.00 58.81 84 ARG A C 1
ATOM 611 O O . ARG A 1 84 ? 1.351 -13.893 -32.395 1.00 58.81 84 ARG A O 1
ATOM 618 N N . ASP A 1 85 ? 1.878 -12.832 -30.487 1.00 74.12 85 ASP A N 1
ATOM 619 C CA . ASP A 1 85 ? 1.186 -11.591 -30.833 1.00 74.12 85 ASP A CA 1
ATOM 620 C C . ASP A 1 85 ? 2.043 -10.737 -31.800 1.00 74.12 85 ASP A C 1
ATOM 622 O O . ASP A 1 85 ? 3.255 -10.956 -31.904 1.00 74.12 85 ASP A O 1
ATOM 626 N N . PRO A 1 86 ? 1.465 -9.754 -32.522 1.00 59.28 86 PRO A N 1
ATOM 627 C CA . PRO A 1 86 ? 2.201 -8.915 -33.478 1.00 59.28 86 PRO A CA 1
ATOM 628 C C . PRO A 1 86 ? 3.278 -8.022 -32.835 1.00 59.28 86 PRO A C 1
ATOM 630 O O . PRO A 1 86 ? 4.049 -7.382 -33.545 1.00 59.28 86 PRO A O 1
ATOM 633 N N . LEU A 1 87 ? 3.369 -7.982 -31.500 1.00 71.31 87 LEU A N 1
ATOM 634 C CA . LEU A 1 87 ? 4.469 -7.350 -30.769 1.00 71.31 87 LEU A CA 1
ATOM 635 C C . LEU A 1 87 ? 5.610 -8.340 -30.471 1.00 71.31 87 LEU A C 1
ATOM 637 O O . LEU A 1 87 ? 6.530 -8.008 -29.721 1.00 71.31 87 LEU A O 1
ATOM 641 N N . GLY A 1 88 ? 5.564 -9.547 -31.046 1.00 63.00 88 GLY A N 1
ATOM 642 C CA . GLY A 1 88 ? 6.574 -10.589 -30.886 1.00 63.00 88 GLY A CA 1
ATOM 643 C C . GLY A 1 88 ? 6.633 -11.164 -29.473 1.00 63.00 88 GLY A C 1
ATOM 644 O O . GLY A 1 88 ? 7.592 -11.862 -29.131 1.00 63.00 88 GLY A O 1
ATOM 645 N N . ARG A 1 89 ? 5.636 -10.878 -28.626 1.00 76.94 89 ARG A N 1
ATOM 646 C CA . ARG A 1 89 ? 5.550 -11.489 -27.303 1.00 76.94 89 ARG A CA 1
ATOM 647 C C . ARG A 1 89 ? 5.102 -12.930 -27.503 1.00 76.94 89 ARG A C 1
ATOM 649 O O . ARG A 1 89 ? 4.195 -13.206 -28.290 1.00 76.94 89 ARG A O 1
ATOM 656 N N . ARG A 1 90 ? 5.734 -13.855 -26.777 1.00 62.41 90 ARG A N 1
ATOM 657 C CA . ARG A 1 90 ? 5.175 -15.200 -26.603 1.00 62.41 90 ARG A CA 1
ATOM 658 C C . ARG A 1 90 ? 3.761 -14.989 -26.067 1.00 62.41 90 ARG A C 1
ATOM 660 O O . ARG A 1 90 ? 3.625 -14.322 -25.037 1.00 62.41 90 ARG A O 1
ATOM 667 N N . ALA A 1 91 ? 2.732 -15.453 -26.780 1.00 60.59 91 ALA A N 1
ATOM 668 C CA . ALA A 1 91 ? 1.412 -15.557 -26.186 1.00 60.59 91 ALA A CA 1
ATOM 669 C C . ALA A 1 91 ? 1.641 -16.404 -24.949 1.00 60.59 91 ALA A C 1
ATOM 671 O O . ALA A 1 91 ? 2.132 -17.528 -25.032 1.00 60.59 91 ALA A O 1
ATOM 672 N N . ARG A 1 92 ? 1.452 -15.768 -23.796 1.00 55.91 92 ARG A N 1
ATOM 673 C CA . ARG A 1 92 ? 1.536 -16.440 -22.515 1.00 55.91 92 ARG A CA 1
ATOM 674 C C . ARG A 1 92 ? 0.671 -17.677 -22.643 1.00 55.91 92 ARG A C 1
ATOM 676 O O . ARG A 1 92 ? -0.490 -17.532 -23.022 1.00 55.91 92 ARG A O 1
ATOM 683 N N . ASP A 1 93 ? 1.290 -18.827 -22.410 1.00 48.47 93 ASP A N 1
ATOM 684 C CA . ASP A 1 93 ? 0.707 -20.150 -22.524 1.00 48.47 93 ASP A CA 1
ATOM 685 C C . ASP A 1 93 ? -0.775 -20.094 -22.154 1.00 48.47 93 ASP A C 1
ATOM 687 O O . ASP A 1 93 ? -1.144 -19.822 -21.008 1.00 48.47 93 ASP A O 1
ATOM 691 N N . VAL A 1 94 ? -1.631 -20.258 -23.165 1.00 51.31 94 VAL A N 1
ATOM 692 C CA . VAL A 1 94 ? -3.076 -20.389 -22.992 1.00 51.31 94 VAL A CA 1
ATOM 693 C C . VAL A 1 94 ? -3.308 -21.794 -22.450 1.00 51.31 94 VAL A C 1
ATOM 695 O O . VAL A 1 94 ? -3.747 -22.703 -23.141 1.00 51.31 94 VAL A O 1
ATOM 698 N N . ALA A 1 95 ? -2.949 -21.968 -21.186 1.00 48.72 95 ALA A N 1
ATOM 699 C CA . ALA A 1 95 ? -3.306 -23.098 -20.355 1.00 48.72 95 ALA A CA 1
ATOM 700 C C . ALA A 1 95 ? -3.747 -22.535 -18.999 1.00 48.72 95 ALA A C 1
ATOM 702 O O . ALA A 1 95 ? -3.031 -22.582 -18.005 1.00 48.72 95 ALA A O 1
ATOM 703 N N . GLY A 1 96 ? -4.948 -21.946 -19.021 1.00 47.06 96 GLY A N 1
ATOM 704 C CA . GLY A 1 96 ? -5.798 -21.750 -17.851 1.00 47.06 96 GLY A CA 1
ATOM 705 C C . GLY A 1 96 ? -5.456 -20.564 -16.962 1.00 47.06 96 GLY A C 1
ATOM 706 O O . GLY A 1 96 ? -4.886 -20.777 -15.908 1.00 47.06 96 GLY A O 1
ATOM 707 N N . ASN A 1 97 ? -5.853 -19.345 -17.349 1.00 46.16 97 ASN A N 1
ATOM 708 C CA . ASN A 1 97 ? -6.580 -18.394 -16.483 1.00 46.16 97 ASN A CA 1
ATOM 709 C C . ASN A 1 97 ? -6.647 -17.016 -17.157 1.00 46.16 97 ASN A C 1
ATOM 711 O O . ASN A 1 97 ? -5.799 -16.141 -16.972 1.00 46.16 97 ASN A O 1
ATOM 715 N N . ALA A 1 98 ? -7.702 -16.835 -17.946 1.00 50.88 98 ALA A N 1
ATOM 716 C CA . ALA A 1 98 ? -8.184 -15.542 -18.400 1.00 50.88 98 ALA A CA 1
ATOM 717 C C . ALA A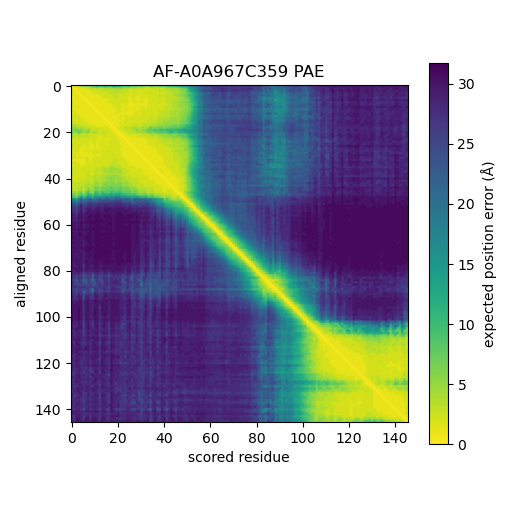 1 98 ? -8.859 -14.786 -17.235 1.00 50.88 98 ALA A C 1
ATOM 719 O O . ALA A 1 98 ? -10.058 -14.544 -17.273 1.00 50.88 98 ALA A O 1
ATOM 720 N N . ASP A 1 99 ? -8.093 -14.435 -16.199 1.00 52.03 99 ASP A N 1
ATOM 721 C CA . ASP A 1 99 ? -8.567 -13.596 -15.084 1.00 52.03 99 ASP A CA 1
ATOM 722 C C . ASP A 1 99 ? -7.602 -12.433 -14.805 1.00 52.03 99 ASP A C 1
ATOM 724 O O . ASP A 1 99 ? -7.335 -12.032 -13.677 1.00 52.03 99 ASP A O 1
ATOM 728 N N . GLN A 1 100 ? -7.010 -11.872 -15.862 1.00 49.12 100 GLN A N 1
ATOM 729 C CA . GLN A 1 100 ? -6.228 -10.638 -15.751 1.00 49.12 100 GLN A CA 1
ATOM 730 C C . GLN A 1 100 ? -7.157 -9.425 -15.792 1.00 49.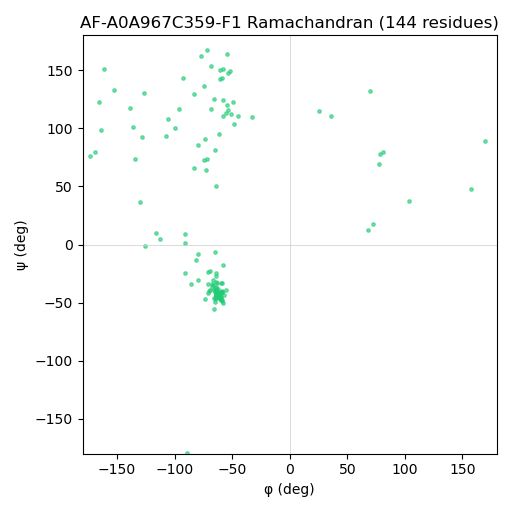12 100 GLN A C 1
ATOM 732 O O . GLN A 1 100 ? -7.150 -8.633 -16.732 1.00 49.12 100 GLN A O 1
ATOM 737 N N . GLY A 1 101 ? -7.974 -9.324 -14.745 1.00 53.94 101 GLY A N 1
ATOM 738 C CA . GLY A 1 101 ? -8.757 -8.146 -14.386 1.00 53.94 101 GLY A CA 1
ATOM 739 C C . GLY A 1 101 ? -8.526 -7.668 -12.951 1.00 53.94 101 GLY A C 1
ATOM 740 O O . GLY A 1 101 ? -9.109 -6.664 -12.557 1.00 53.94 101 GLY A O 1
ATOM 741 N N . SER A 1 102 ? -7.687 -8.337 -12.155 1.00 52.78 102 SER A N 1
ATOM 742 C CA . SER A 1 102 ? -7.444 -7.927 -10.775 1.00 52.78 102 SER A CA 1
ATOM 743 C C . SER A 1 102 ? -6.062 -8.358 -10.300 1.00 52.78 102 SER A C 1
ATOM 745 O O . SER A 1 102 ? -5.668 -9.509 -10.465 1.00 52.78 102 SER A O 1
ATOM 747 N N . ASP A 1 103 ? -5.346 -7.433 -9.672 1.00 58.53 103 ASP A N 1
ATOM 748 C CA . ASP A 1 103 ? -4.131 -7.619 -8.870 1.00 58.53 103 ASP A CA 1
ATOM 749 C C . ASP A 1 103 ? -4.428 -8.464 -7.609 1.00 58.53 103 ASP A C 1
ATOM 751 O O . ASP A 1 103 ? -4.176 -8.070 -6.474 1.00 58.53 103 ASP A O 1
ATOM 755 N N . THR A 1 104 ? -5.083 -9.614 -7.784 1.00 63.47 104 THR A N 1
ATOM 756 C CA . THR A 1 104 ? -5.492 -10.496 -6.693 1.00 63.47 104 THR A CA 1
ATOM 757 C C . THR A 1 104 ? -4.485 -11.622 -6.588 1.00 63.47 104 THR A C 1
ATOM 759 O O . THR A 1 104 ? -4.506 -12.593 -7.343 1.00 63.47 104 THR A O 1
ATOM 762 N N . ARG A 1 105 ? -3.576 -11.491 -5.623 1.00 75.50 105 ARG A N 1
ATOM 763 C CA . ARG A 1 105 ? -2.717 -12.595 -5.207 1.00 75.50 105 ARG A CA 1
ATOM 764 C C . ARG A 1 105 ? -3.586 -13.644 -4.516 1.00 75.50 105 ARG A C 1
ATOM 766 O O . ARG A 1 105 ? -4.164 -13.367 -3.468 1.00 75.50 105 ARG A O 1
ATOM 773 N N . VAL A 1 106 ? -3.664 -14.840 -5.097 1.00 76.81 106 VAL A N 1
ATOM 774 C CA . VAL A 1 106 ? -4.277 -15.997 -4.433 1.00 76.81 106 VAL A CA 1
ATOM 775 C C . VAL A 1 106 ? -3.406 -16.370 -3.224 1.00 76.81 106 VAL A C 1
ATOM 777 O O . VAL A 1 106 ? -2.202 -16.561 -3.415 1.00 76.81 106 VAL A O 1
ATOM 780 N N . PRO A 1 107 ? -3.971 -16.449 -2.004 1.00 75.94 107 PRO A N 1
ATOM 781 C CA . PRO A 1 107 ? -3.216 -16.815 -0.809 1.00 75.94 107 PRO A CA 1
ATOM 782 C C . PRO A 1 107 ? -2.597 -18.208 -0.911 1.00 75.94 107 PRO A C 1
ATOM 784 O O . PRO A 1 107 ? -3.233 -19.140 -1.422 1.00 75.94 107 PRO A O 1
ATOM 787 N N . ASP A 1 108 ? -1.385 -18.359 -0.379 1.00 85.06 108 ASP A N 1
ATOM 788 C CA . ASP A 1 108 ? -0.701 -19.651 -0.333 1.00 85.06 108 ASP A CA 1
ATOM 789 C C . ASP A 1 108 ? -1.341 -20.613 0.696 1.00 85.06 108 ASP A C 1
ATOM 791 O O . ASP A 1 108 ? -2.187 -20.240 1.518 1.00 85.06 108 ASP A O 1
ATOM 795 N N . GLU A 1 109 ? -0.975 -21.898 0.646 1.00 86.31 109 GLU A N 1
ATOM 796 C CA . GLU A 1 109 ? -1.534 -22.911 1.556 1.00 86.31 109 GLU A CA 1
ATOM 797 C C . GLU A 1 109 ? -1.263 -22.582 3.036 1.00 86.31 109 GLU A C 1
ATOM 799 O O . GLU A 1 109 ? -2.097 -22.856 3.905 1.00 86.31 109 GLU A O 1
ATOM 804 N N . ALA A 1 110 ? -0.126 -21.951 3.341 1.00 86.31 110 ALA A N 1
ATOM 805 C CA . ALA A 1 110 ? 0.245 -21.578 4.701 1.00 86.31 110 ALA A CA 1
ATOM 806 C C . ALA A 1 110 ? -0.633 -20.433 5.238 1.00 86.31 110 ALA A C 1
ATOM 808 O O . ALA A 1 110 ? -1.074 -20.475 6.392 1.00 86.31 110 ALA A O 1
ATOM 809 N N . GLU A 1 111 ? -0.947 -19.444 4.405 1.00 88.06 111 GLU A N 1
ATOM 810 C CA . GLU A 1 111 ? -1.863 -18.343 4.693 1.00 88.06 111 GLU A CA 1
ATOM 811 C C . GLU A 1 111 ? -3.298 -18.841 4.888 1.00 88.06 111 GLU A C 1
ATOM 813 O O . GLU A 1 111 ? -3.984 -18.397 5.817 1.00 88.06 111 GLU A O 1
ATOM 818 N N . GLN A 1 112 ? -3.739 -19.824 4.098 1.00 90.44 112 GLN A N 1
ATOM 819 C CA . GLN A 1 112 ? -5.043 -20.465 4.289 1.00 90.44 112 GLN A CA 1
ATOM 820 C C . GLN A 1 112 ? -5.115 -21.207 5.628 1.00 90.44 112 GLN A C 1
ATOM 822 O O . GLN A 1 112 ? -6.082 -21.048 6.379 1.00 90.44 112 GLN A O 1
ATOM 827 N N . LEU A 1 113 ? -4.080 -21.980 5.973 1.00 93.12 113 LEU A N 1
ATOM 828 C CA . LEU A 1 113 ? -3.999 -22.675 7.261 1.00 93.12 113 LEU A CA 1
ATOM 829 C C . LEU A 1 113 ? -3.982 -21.692 8.435 1.00 93.12 113 LEU A C 1
ATOM 831 O O . LEU A 1 113 ? -4.664 -21.912 9.438 1.00 93.12 113 LEU A O 1
ATOM 835 N N . ARG A 1 114 ? -3.235 -20.590 8.319 1.00 90.69 114 ARG A N 1
ATOM 836 C CA . ARG A 1 114 ? -3.198 -19.533 9.335 1.00 90.69 114 ARG A CA 1
ATOM 837 C C . ARG A 1 114 ? -4.566 -18.880 9.512 1.00 90.69 114 ARG A C 1
ATOM 839 O O . ARG A 1 114 ? -5.003 -18.707 10.647 1.00 90.69 114 ARG A O 1
ATOM 846 N N . THR A 1 115 ? -5.242 -18.559 8.412 1.00 94.06 115 THR A N 1
ATOM 847 C CA . THR A 1 115 ? -6.585 -17.965 8.427 1.00 94.06 115 THR A CA 1
ATOM 848 C C . THR A 1 115 ? -7.583 -18.879 9.133 1.00 94.06 115 THR A C 1
ATOM 850 O O . THR A 1 115 ? -8.302 -18.421 10.020 1.00 94.06 115 THR A O 1
ATOM 853 N N . ARG A 1 116 ? -7.555 -20.186 8.836 1.00 93.94 116 ARG A N 1
ATOM 854 C CA . ARG A 1 116 ? -8.395 -21.184 9.521 1.00 93.94 116 ARG A CA 1
ATOM 855 C C . ARG A 1 116 ? -8.143 -21.210 11.029 1.00 93.94 116 ARG A C 1
ATOM 857 O O . ARG A 1 116 ? -9.086 -21.085 11.799 1.00 93.94 116 ARG A O 1
ATOM 864 N N . ARG A 1 117 ? -6.876 -21.257 11.461 1.00 96.00 117 ARG A N 1
ATOM 865 C CA . ARG A 1 117 ? -6.521 -21.232 12.896 1.00 96.00 117 ARG A CA 1
ATOM 866 C C . ARG A 1 117 ? -7.033 -19.980 13.609 1.00 96.00 117 ARG A C 1
ATOM 868 O O . ARG A 1 117 ? -7.486 -20.070 14.746 1.00 96.00 117 ARG A O 1
ATOM 875 N N . ILE A 1 118 ? -6.950 -18.818 12.959 1.00 95.81 118 ILE A N 1
ATOM 876 C CA . ILE A 1 118 ? -7.467 -17.561 13.517 1.00 95.81 118 ILE A CA 1
ATOM 877 C C . ILE A 1 118 ? -8.990 -17.633 13.657 1.00 95.81 118 ILE A C 1
ATOM 879 O O . ILE A 1 118 ? -9.519 -17.294 14.713 1.00 95.81 118 ILE A O 1
ATOM 883 N N . GLN A 1 119 ? -9.692 -18.098 12.623 1.00 96.12 119 GLN A N 1
ATOM 884 C CA . GLN A 1 119 ? -11.148 -18.224 12.653 1.00 96.12 119 GLN A CA 1
ATOM 885 C C . GLN A 1 119 ? -11.617 -19.197 13.745 1.00 96.12 119 GLN A C 1
ATOM 887 O O . GLN A 1 119 ? -12.572 -18.891 14.460 1.00 96.12 119 GLN A O 1
ATOM 892 N N . ASP A 1 120 ? -10.936 -20.331 13.909 1.00 97.19 120 ASP A N 1
ATOM 893 C CA . ASP A 1 120 ? -11.259 -21.324 14.936 1.00 97.19 120 ASP A CA 1
ATOM 894 C C . ASP A 1 120 ? -11.095 -20.753 16.348 1.00 97.19 120 ASP A C 1
ATOM 896 O O . ASP A 1 120 ? -11.981 -20.915 17.190 1.00 97.19 120 ASP A O 1
ATOM 900 N N . GLU A 1 121 ? -10.010 -20.018 16.603 1.00 96.88 121 GLU A N 1
ATOM 901 C CA . GLU A 1 121 ? -9.788 -19.369 17.898 1.00 96.88 121 GLU A CA 1
ATOM 902 C C . GLU A 1 121 ? -10.832 -18.273 18.168 1.00 96.88 121 GLU A C 1
ATOM 904 O O . GLU A 1 121 ? -11.343 -18.174 19.284 1.00 96.88 121 GLU A O 1
ATOM 909 N N . LEU A 1 122 ? -11.220 -17.488 17.154 1.00 96.81 122 LEU A N 1
ATOM 910 C CA . LEU A 1 122 ? -12.297 -16.502 17.291 1.00 96.81 122 LEU A CA 1
ATOM 911 C C . LEU A 1 122 ? -13.641 -17.167 17.616 1.00 96.81 122 LEU A C 1
ATOM 913 O O . LEU A 1 122 ? -14.345 -16.704 18.510 1.00 96.81 122 LEU A O 1
ATOM 917 N N . ARG A 1 123 ? -13.991 -18.274 16.948 1.00 95.62 123 ARG A N 1
ATOM 918 C CA . ARG A 1 123 ? -15.222 -19.031 17.239 1.00 95.62 123 ARG A CA 1
ATOM 919 C C . ARG A 1 123 ? -15.204 -19.626 18.640 1.00 95.62 123 ARG A C 1
ATOM 921 O O . ARG A 1 123 ? -16.205 -19.541 19.348 1.00 95.62 123 ARG A O 1
ATOM 928 N N . ARG A 1 124 ? -14.067 -20.193 19.047 1.00 96.69 124 ARG A N 1
ATOM 929 C CA . ARG A 1 124 ? -13.873 -20.737 20.392 1.00 96.69 124 ARG A CA 1
ATOM 930 C C . ARG A 1 124 ? -14.108 -19.661 21.450 1.00 96.69 124 ARG A C 1
ATOM 932 O O . ARG A 1 124 ? -14.916 -19.873 22.346 1.00 96.69 124 ARG A O 1
ATOM 939 N N . ARG A 1 125 ? -13.475 -18.492 21.307 1.00 96.31 125 ARG A N 1
ATOM 940 C CA . ARG A 1 125 ? -13.640 -17.375 22.250 1.00 96.31 125 ARG A CA 1
ATOM 941 C C . ARG A 1 125 ? -15.037 -16.766 22.214 1.00 96.31 125 ARG A C 1
ATOM 943 O O . ARG A 1 125 ? -15.559 -16.415 23.262 1.00 96.31 125 ARG A O 1
ATOM 950 N N . GLY A 1 126 ? -15.668 -16.688 21.044 1.00 93.81 126 GLY A N 1
ATOM 951 C CA . GLY A 1 126 ? -17.046 -16.207 20.913 1.00 93.81 126 GLY A CA 1
ATOM 952 C C . GLY A 1 126 ? -18.076 -17.096 21.621 1.00 93.81 126 GLY A C 1
ATOM 953 O O . GLY A 1 126 ? -19.136 -16.617 22.012 1.00 93.81 126 GLY A O 1
ATOM 954 N N . ALA A 1 127 ? -17.768 -18.380 21.833 1.00 94.19 127 ALA A N 1
ATOM 955 C CA . ALA A 1 127 ? -18.618 -19.295 22.594 1.00 94.19 127 ALA A CA 1
ATOM 956 C C . ALA A 1 127 ? -18.446 -19.172 24.124 1.00 94.19 127 ALA A C 1
ATOM 958 O O . ALA A 1 127 ? -19.274 -19.686 24.881 1.00 94.19 127 ALA A O 1
ATOM 959 N N . GLU A 1 128 ? -17.398 -18.492 24.597 1.00 94.94 128 GLU A N 1
ATOM 960 C CA . GLU A 1 128 ? -17.111 -18.300 26.022 1.00 94.94 128 GLU A CA 1
ATOM 961 C C . GLU A 1 128 ? -17.984 -17.169 26.595 1.00 94.94 128 GLU A C 1
ATOM 963 O O . GLU A 1 128 ? -17.570 -16.015 26.687 1.00 94.94 128 GLU A O 1
ATOM 968 N N . ARG A 1 129 ? -19.214 -17.513 27.008 1.00 86.44 129 ARG A N 1
ATOM 969 C CA . ARG A 1 129 ? -20.229 -16.563 27.519 1.00 86.44 129 ARG A CA 1
ATOM 970 C C . ARG A 1 129 ? -19.802 -15.737 28.738 1.00 86.44 129 ARG A C 1
ATOM 972 O O . ARG A 1 129 ? -20.452 -14.745 29.038 1.00 86.44 129 ARG A O 1
ATOM 979 N N . GLU A 1 130 ? -18.759 -16.155 29.450 1.00 92.94 130 GLU A N 1
ATOM 980 C CA . GLU A 1 130 ? -18.229 -15.449 30.625 1.00 92.94 130 GLU A CA 1
ATOM 981 C C . GLU A 1 130 ? -17.335 -14.251 30.261 1.00 92.94 130 GLU A C 1
ATOM 983 O O . GLU A 1 130 ? -16.954 -13.478 31.141 1.00 92.94 130 GLU A O 1
ATOM 988 N N . ARG A 1 131 ? -16.993 -14.070 28.977 1.00 93.50 131 ARG A N 1
ATOM 989 C CA . ARG A 1 131 ? -16.231 -12.904 28.515 1.00 93.50 131 ARG A CA 1
ATOM 990 C C . ARG A 1 131 ? -17.051 -11.621 28.626 1.00 93.50 131 ARG A C 1
ATOM 992 O O . ARG A 1 131 ? -18.278 -11.626 28.559 1.00 93.50 131 ARG A O 1
ATOM 999 N N . GLY A 1 132 ? -16.352 -10.497 28.764 1.00 96.50 132 GLY A N 1
ATOM 1000 C CA . GLY A 1 132 ? -16.989 -9.184 28.798 1.00 96.50 132 GLY A CA 1
ATOM 1001 C C . GLY A 1 132 ? -17.784 -8.908 27.519 1.00 96.50 132 GLY A C 1
ATOM 1002 O O . GLY A 1 132 ? -17.350 -9.265 26.424 1.00 96.50 132 GLY A O 1
ATOM 1003 N N . ALA A 1 133 ? -18.931 -8.237 27.656 1.00 93.38 133 ALA A N 1
ATOM 1004 C CA . ALA A 1 133 ? -19.825 -7.934 26.537 1.00 93.38 133 ALA A CA 1
ATOM 1005 C C . ALA A 1 133 ? -19.122 -7.178 25.392 1.00 93.38 133 ALA A C 1
ATOM 1007 O O . ALA A 1 133 ? -19.346 -7.492 24.227 1.00 93.38 133 ALA A O 1
ATOM 1008 N N . GLU A 1 134 ? -18.226 -6.239 25.716 1.00 96.00 134 GLU A N 1
ATOM 1009 C CA . GLU A 1 134 ? -17.437 -5.500 24.718 1.00 96.00 134 GLU A CA 1
ATOM 1010 C C . GLU A 1 134 ? -16.483 -6.408 23.924 1.00 96.00 134 GLU A C 1
ATOM 1012 O O . GLU A 1 134 ? -16.297 -6.222 22.722 1.00 96.00 134 GLU A O 1
ATOM 1017 N N . GLU A 1 135 ? -15.887 -7.415 24.573 1.00 96.75 135 GLU A N 1
ATOM 1018 C CA . GLU A 1 135 ? -15.000 -8.364 23.895 1.00 96.75 135 GLU A CA 1
ATOM 1019 C C . GLU A 1 135 ? -15.795 -9.292 22.970 1.00 96.75 135 GLU A C 1
ATOM 1021 O O . GLU A 1 135 ? -15.374 -9.544 21.840 1.00 96.75 135 GLU A O 1
ATOM 1026 N N . LEU A 1 136 ? -16.955 -9.774 23.426 1.00 96.44 136 LEU A N 1
ATOM 1027 C CA . LEU A 1 136 ? -17.839 -10.614 22.616 1.00 96.44 136 LEU A CA 1
ATOM 1028 C C . LEU A 1 136 ? -18.326 -9.874 21.361 1.00 96.44 136 LEU A C 1
ATOM 1030 O O . LEU A 1 136 ? -18.247 -10.440 20.271 1.00 96.44 136 LEU A O 1
ATOM 1034 N N . ASP A 1 137 ? -18.727 -8.605 21.489 1.00 96.62 137 ASP A N 1
ATOM 1035 C CA . ASP A 1 137 ? -19.098 -7.752 20.348 1.00 96.62 137 ASP A CA 1
ATOM 1036 C C . ASP A 1 137 ? -17.925 -7.570 19.369 1.00 96.62 137 ASP A C 1
ATOM 1038 O O . ASP A 1 137 ? -18.071 -7.706 18.148 1.00 96.62 137 ASP A O 1
ATOM 1042 N N . TYR A 1 138 ? -16.714 -7.344 19.895 1.00 96.50 138 TYR A N 1
ATOM 1043 C CA . TYR A 1 138 ? -15.517 -7.246 19.065 1.00 96.50 138 TYR A CA 1
ATOM 1044 C C . TYR A 1 138 ? -15.239 -8.543 18.289 1.00 96.50 138 TYR A C 1
ATOM 1046 O O . TYR A 1 138 ? -14.967 -8.491 17.085 1.00 96.50 138 TYR A O 1
ATOM 1054 N N . ILE A 1 139 ? -15.340 -9.702 18.946 1.00 96.50 139 ILE A N 1
ATOM 1055 C CA . ILE A 1 139 ? -15.153 -11.017 18.317 1.00 96.50 139 ILE A CA 1
ATOM 1056 C C . ILE A 1 139 ? -16.222 -11.270 17.246 1.00 96.50 139 ILE A C 1
ATOM 1058 O O . ILE A 1 139 ? -15.882 -11.727 16.153 1.00 96.50 139 ILE A O 1
ATOM 1062 N N . GLU A 1 140 ? -17.487 -10.935 17.507 1.00 95.06 140 GLU A N 1
ATOM 1063 C CA . GLU A 1 140 ? -18.579 -11.074 16.537 1.00 95.06 140 GLU A CA 1
ATOM 1064 C C . GLU A 1 140 ? -18.327 -10.227 15.281 1.00 95.06 140 GLU A C 1
ATOM 1066 O O . GLU A 1 140 ? -18.435 -10.713 14.149 1.00 95.06 140 GLU A O 1
ATOM 1071 N N . ARG A 1 141 ? -17.894 -8.974 15.462 1.00 96.75 141 ARG A N 1
ATOM 1072 C CA . ARG A 1 141 ? -17.552 -8.085 14.346 1.00 96.75 141 ARG A CA 1
ATOM 1073 C C . ARG A 1 141 ? -16.368 -8.595 13.529 1.00 96.75 141 ARG A C 1
ATOM 1075 O O . ARG A 1 141 ? -16.365 -8.423 12.308 1.00 96.75 141 ARG A O 1
ATOM 1082 N N . LEU A 1 142 ? -15.375 -9.208 14.175 1.00 96.31 142 LEU A N 1
ATOM 1083 C CA . LEU A 1 142 ? -14.273 -9.862 13.471 1.00 96.31 142 LEU A CA 1
ATOM 1084 C C . LEU A 1 142 ? -14.777 -11.060 12.666 1.00 96.31 142 LEU A C 1
ATOM 1086 O O . LEU A 1 142 ? -14.502 -11.129 11.471 1.00 96.31 142 LEU A O 1
ATOM 1090 N N . LEU A 1 143 ? -15.557 -11.954 13.278 1.00 95.06 143 LEU A N 1
ATOM 1091 C CA . LEU A 1 143 ? -16.106 -13.140 12.613 1.00 95.06 143 LEU A CA 1
ATOM 1092 C C . LEU A 1 143 ? -16.981 -12.803 11.400 1.00 95.06 143 LEU A C 1
ATOM 1094 O O . LEU A 1 143 ? -16.967 -13.559 10.439 1.00 95.06 143 LEU A O 1
ATOM 1098 N N . ARG A 1 144 ? -17.701 -11.673 11.412 1.00 94.25 144 ARG A N 1
ATOM 1099 C CA . ARG A 1 144 ? -18.508 -11.203 10.272 1.00 94.25 144 ARG A CA 1
ATOM 1100 C C . ARG A 1 144 ? -17.675 -10.694 9.085 1.00 94.25 144 ARG A C 1
ATOM 1102 O O . ARG A 1 144 ? -18.199 -10.603 7.978 1.00 94.25 144 ARG A O 1
ATOM 1109 N N . ARG A 1 145 ? -16.427 -10.273 9.321 1.00 91.00 145 ARG A N 1
ATOM 1110 C CA . ARG A 1 145 ? -15.538 -9.704 8.292 1.00 91.00 145 ARG A CA 1
ATOM 1111 C C . ARG A 1 145 ? -14.673 -10.761 7.596 1.00 91.00 145 ARG A C 1
ATOM 1113 O O . ARG A 1 145 ? -14.205 -10.490 6.494 1.00 91.00 145 ARG A O 1
ATOM 1120 N N . PHE A 1 146 ? -14.428 -11.892 8.255 1.00 84.69 146 PHE A N 1
ATOM 1121 C CA . PHE A 1 146 ? -13.776 -13.058 7.655 1.00 84.69 146 PHE A CA 1
ATOM 1122 C C . PHE A 1 146 ? -14.702 -13.752 6.658 1.00 84.69 146 PHE A C 1
ATOM 1124 O O . PHE A 1 146 ? -14.167 -14.237 5.640 1.00 84.69 146 PHE A O 1
#